Protein AF-A0A7S3N910-F1 (afdb_monomer)

Sequence (123 aa):
PDVPTFTPINTIIKIGLLFLIGFLPFYRVDYDTLQFPLLTDNYARDVKRYEGNNLHSALKLKFVKVFNMFAKFIFFHLKQRRIYVFMYSLNTKKDIDAAMDKGVDGVMTDSPEMLVGYVAKKQ

Foldseek 3Di:
DDDFFEDDPVNVVVLLVCVVVVNNLVDDDPGQEYEAEDPDPVVLVVLCVPVNDDPVSVVVSVSSVSCNVCLLVSVVSCVVVNRAYEYEPQADPVSVVSVVVSPHPYYYYPCVVRVVVSVVVVD

Solvent-accessible surface area (backbone atoms only — not comparable to full-atom values): 7117 Å² total; per-residue (Å²): 134,88,77,84,42,73,52,51,69,70,56,54,54,48,51,53,54,27,49,77,74,67,46,41,89,81,54,87,76,97,41,45,28,42,73,47,67,53,85,38,76,63,51,57,47,48,45,40,69,76,66,34,94,42,73,67,41,54,49,50,52,51,49,44,48,56,48,57,73,48,34,40,61,55,44,51,61,38,44,78,70,69,26,44,34,33,36,32,77,37,78,45,72,69,47,46,52,57,44,52,76,36,64,46,77,44,78,39,49,94,46,61,68,60,53,52,57,51,54,67,73,74,111

Structure (mmCIF, N/CA/C/O backbone):
data_AF-A0A7S3N910-F1
#
_entry.id   AF-A0A7S3N910-F1
#
loop_
_atom_site.group_PDB
_atom_site.id
_atom_site.type_symbol
_atom_site.label_atom_id
_atom_site.label_alt_id
_atom_site.label_comp_id
_atom_site.label_asym_id
_atom_site.label_entity_id
_atom_site.label_seq_id
_atom_site.pdbx_PDB_ins_code
_atom_site.Cartn_x
_atom_site.Cartn_y
_atom_site.Cartn_z
_atom_site.occupancy
_atom_site.B_iso_or_equiv
_atom_site.auth_seq_id
_atom_site.auth_comp_id
_atom_site.auth_asym_id
_atom_site.auth_atom_id
_atom_site.pdbx_PDB_model_num
ATOM 1 N N . PRO A 1 1 ? -4.578 -26.218 -6.378 1.00 52.00 1 PRO A N 1
ATOM 2 C CA . PRO A 1 1 ? -4.960 -24.826 -6.053 1.00 52.00 1 PRO A CA 1
ATOM 3 C C . PRO A 1 1 ? -3.718 -23.933 -6.067 1.00 52.00 1 PRO A C 1
ATOM 5 O O . PRO A 1 1 ? -2.815 -24.156 -5.266 1.00 52.00 1 PRO A O 1
ATOM 8 N N . ASP A 1 2 ? -3.657 -22.985 -7.002 1.00 81.62 2 ASP A N 1
ATOM 9 C CA . ASP A 1 2 ? -2.540 -22.042 -7.085 1.00 81.62 2 ASP A CA 1
ATOM 10 C C . ASP A 1 2 ? -2.660 -21.000 -5.967 1.00 81.62 2 ASP A C 1
ATOM 12 O O . ASP A 1 2 ? -3.712 -20.391 -5.767 1.00 81.62 2 ASP A O 1
ATOM 16 N N . VAL A 1 3 ? -1.593 -20.856 -5.182 1.00 86.38 3 VAL A N 1
ATOM 17 C CA . VAL A 1 3 ? -1.520 -19.892 -4.079 1.00 86.38 3 VAL A CA 1
ATOM 18 C C . VAL A 1 3 ? -1.277 -18.498 -4.671 1.00 86.38 3 VAL A C 1
ATOM 20 O O . VAL A 1 3 ? -0.355 -18.366 -5.478 1.00 86.38 3 VAL A O 1
ATOM 23 N N . PRO A 1 4 ? -2.040 -17.456 -4.274 1.00 88.38 4 PRO A N 1
ATOM 24 C CA . PRO A 1 4 ? -1.821 -16.099 -4.764 1.00 88.38 4 PRO A CA 1
ATOM 25 C C . PRO A 1 4 ? -0.389 -15.623 -4.525 1.00 88.38 4 PRO A C 1
ATOM 27 O O . PRO A 1 4 ? 0.174 -15.793 -3.440 1.00 88.38 4 PRO A O 1
ATOM 30 N N . THR A 1 5 ? 0.189 -14.984 -5.534 1.00 93.50 5 THR A N 1
ATOM 31 C CA . THR A 1 5 ? 1.548 -14.451 -5.476 1.00 93.50 5 THR A CA 1
ATOM 32 C C . THR A 1 5 ? 1.579 -13.043 -4.879 1.00 93.50 5 THR A C 1
ATOM 34 O O . THR A 1 5 ? 0.718 -12.193 -5.133 1.00 93.50 5 THR A O 1
ATOM 37 N N . PHE A 1 6 ? 2.603 -12.783 -4.064 1.00 93.69 6 PHE A N 1
ATOM 38 C CA . PHE A 1 6 ? 2.798 -11.505 -3.382 1.00 93.69 6 PHE A CA 1
ATOM 39 C C . PHE A 1 6 ? 3.839 -10.654 -4.099 1.00 93.69 6 PHE A C 1
ATOM 41 O O . PHE A 1 6 ? 4.935 -11.127 -4.403 1.00 93.69 6 PHE A O 1
ATOM 48 N N . THR A 1 7 ? 3.517 -9.379 -4.323 1.00 94.38 7 THR A N 1
ATOM 49 C CA . THR A 1 7 ? 4.451 -8.434 -4.942 1.00 94.38 7 THR A CA 1
ATOM 50 C C . THR A 1 7 ? 5.642 -8.169 -4.006 1.00 94.38 7 THR A C 1
ATOM 52 O O . THR A 1 7 ? 5.445 -7.642 -2.908 1.00 94.38 7 THR A O 1
ATOM 55 N N . PRO A 1 8 ? 6.887 -8.462 -4.420 1.00 94.62 8 PRO A N 1
ATOM 56 C CA . PRO A 1 8 ? 8.068 -8.183 -3.616 1.00 94.62 8 PRO A CA 1
ATOM 57 C C . PRO A 1 8 ? 8.383 -6.681 -3.586 1.00 94.62 8 PRO A C 1
ATOM 59 O O . PRO A 1 8 ? 8.012 -5.915 -4.479 1.00 94.62 8 PRO A O 1
ATOM 62 N N . ILE A 1 9 ? 9.117 -6.248 -2.558 1.00 91.00 9 ILE A N 1
ATOM 63 C CA . ILE A 1 9 ? 9.363 -4.822 -2.288 1.00 91.00 9 ILE A CA 1
ATOM 64 C C . ILE A 1 9 ? 10.073 -4.093 -3.439 1.00 91.00 9 ILE A C 1
ATOM 66 O O . ILE A 1 9 ? 9.757 -2.941 -3.732 1.00 91.00 9 ILE A O 1
ATOM 70 N N . ASN A 1 10 ? 10.987 -4.765 -4.141 1.00 93.81 10 ASN A N 1
ATOM 71 C CA . ASN A 1 10 ? 11.670 -4.218 -5.315 1.00 93.81 10 ASN A CA 1
ATOM 72 C C . ASN A 1 10 ? 10.680 -3.887 -6.445 1.00 93.81 10 ASN A C 1
ATOM 74 O O . ASN A 1 10 ? 10.786 -2.833 -7.074 1.00 93.81 10 ASN A O 1
ATOM 78 N N . THR A 1 11 ? 9.682 -4.745 -6.666 1.00 95.00 11 THR A N 1
ATOM 79 C CA . THR A 1 11 ? 8.618 -4.522 -7.649 1.00 95.00 11 THR A CA 1
ATOM 80 C C . THR A 1 11 ? 7.694 -3.389 -7.214 1.00 95.00 11 THR A C 1
ATOM 82 O O . THR A 1 11 ? 7.332 -2.569 -8.051 1.00 95.00 11 THR A O 1
ATOM 85 N N . ILE A 1 12 ? 7.375 -3.260 -5.922 1.00 95.00 12 ILE A N 1
ATOM 86 C CA . ILE A 1 12 ? 6.587 -2.128 -5.397 1.00 95.00 12 ILE A CA 1
ATOM 87 C C . ILE A 1 12 ? 7.306 -0.795 -5.648 1.00 95.00 12 ILE A C 1
ATOM 89 O O . ILE A 1 12 ? 6.69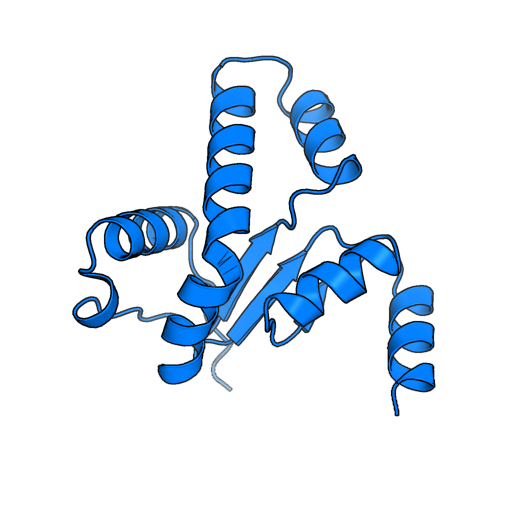7 0.158 -6.140 1.00 95.00 12 ILE A O 1
ATOM 93 N N . ILE A 1 13 ? 8.612 -0.729 -5.364 1.00 94.19 13 ILE A N 1
ATOM 94 C CA . ILE A 1 13 ? 9.435 0.457 -5.646 1.00 94.19 13 ILE A CA 1
ATOM 95 C C . ILE A 1 13 ? 9.414 0.765 -7.147 1.00 94.19 13 ILE A C 1
ATOM 97 O O . ILE A 1 13 ? 9.179 1.908 -7.541 1.00 94.19 13 ILE A O 1
ATOM 101 N N . LYS A 1 14 ? 9.590 -0.257 -7.991 1.00 95.44 14 LYS A N 1
ATOM 102 C CA . LYS A 1 14 ? 9.556 -0.117 -9.451 1.00 95.44 14 LYS A CA 1
ATOM 103 C C . LYS A 1 14 ? 8.197 0.374 -9.956 1.00 95.44 14 LYS A C 1
ATOM 105 O O . LYS A 1 14 ? 8.168 1.271 -10.789 1.00 95.44 14 LYS A O 1
ATOM 110 N N . ILE A 1 15 ? 7.089 -0.145 -9.426 1.00 95.81 15 ILE A N 1
ATOM 111 C CA . ILE A 1 15 ? 5.727 0.324 -9.730 1.00 95.81 15 ILE A CA 1
ATOM 112 C C . ILE A 1 15 ? 5.590 1.810 -9.394 1.00 95.81 15 ILE A C 1
ATOM 114 O O . ILE A 1 15 ? 5.100 2.574 -10.223 1.00 95.81 15 ILE A O 1
ATOM 118 N N . GLY A 1 16 ? 6.059 2.231 -8.215 1.00 94.69 16 GLY A N 1
ATOM 119 C CA . GLY A 1 16 ? 6.037 3.636 -7.807 1.00 94.69 16 GLY A CA 1
ATOM 120 C C . GLY A 1 16 ? 6.835 4.537 -8.754 1.00 94.69 16 GLY A C 1
ATOM 121 O O . GLY A 1 16 ? 6.329 5.566 -9.193 1.00 94.69 16 GLY A O 1
ATOM 122 N N . LEU A 1 17 ? 8.051 4.133 -9.132 1.00 95.38 17 LEU A N 1
ATOM 123 C CA . LEU A 1 17 ? 8.887 4.889 -10.072 1.00 95.38 17 LEU A CA 1
ATOM 124 C C . LEU A 1 17 ? 8.262 4.968 -11.469 1.00 95.38 17 LEU A C 1
ATOM 126 O O . LEU A 1 17 ? 8.176 6.052 -12.040 1.00 95.38 17 LEU A O 1
ATOM 130 N N . LEU A 1 18 ? 7.784 3.838 -11.996 1.00 96.12 18 LEU A N 1
ATOM 131 C CA . LEU A 1 18 ? 7.123 3.763 -13.299 1.00 96.12 18 LEU A CA 1
ATOM 132 C C . LEU A 1 18 ? 5.837 4.589 -13.339 1.00 96.12 18 LEU A C 1
ATOM 134 O O . LEU A 1 18 ? 5.512 5.152 -14.381 1.00 96.12 18 LEU A O 1
ATOM 138 N N . PHE A 1 19 ? 5.111 4.673 -12.222 1.00 95.19 19 PHE A N 1
ATOM 139 C CA . PHE A 1 19 ? 3.950 5.546 -12.103 1.00 95.19 19 PHE A CA 1
ATOM 140 C C . PHE A 1 19 ? 4.351 7.018 -12.228 1.00 95.19 19 PHE A C 1
ATOM 142 O O . PHE A 1 19 ? 3.755 7.739 -13.022 1.00 95.19 19 PHE A O 1
ATOM 149 N N . LEU A 1 20 ? 5.392 7.450 -11.507 1.00 93.50 20 LEU A N 1
ATOM 150 C CA . LEU A 1 20 ? 5.847 8.845 -11.518 1.00 93.50 20 LEU A CA 1
ATOM 151 C C . LEU A 1 20 ? 6.316 9.317 -12.901 1.00 93.50 20 LEU A C 1
ATOM 153 O O . LEU A 1 20 ? 6.092 10.471 -13.250 1.00 93.50 20 LEU A O 1
ATOM 157 N N . ILE A 1 21 ? 6.935 8.436 -13.692 1.00 95.19 21 ILE A N 1
ATOM 158 C CA . ILE A 1 21 ? 7.375 8.756 -15.062 1.00 95.19 21 ILE A CA 1
ATOM 159 C C . ILE A 1 21 ? 6.316 8.444 -16.136 1.00 95.19 21 ILE A C 1
ATOM 161 O O . ILE A 1 21 ? 6.586 8.608 -17.321 1.00 95.19 21 ILE A O 1
ATOM 165 N N . GLY A 1 22 ? 5.130 7.952 -15.755 1.00 94.62 22 GLY A N 1
ATOM 166 C CA . GLY A 1 22 ? 4.036 7.635 -16.682 1.00 94.62 22 GLY A CA 1
ATOM 167 C C . GLY A 1 22 ? 4.187 6.332 -17.483 1.00 94.62 22 GLY A C 1
ATOM 168 O O . GLY A 1 22 ? 3.374 6.062 -18.362 1.00 94.62 22 GLY A O 1
ATOM 169 N N . PHE A 1 23 ? 5.181 5.491 -17.180 1.00 96.25 23 PHE A N 1
ATOM 170 C CA . PHE A 1 23 ? 5.428 4.221 -17.881 1.00 96.25 23 PHE A CA 1
ATOM 171 C C . PHE A 1 23 ? 4.721 3.004 -17.274 1.00 96.25 23 PHE A C 1
ATOM 173 O O . PHE A 1 23 ? 4.744 1.925 -17.869 1.00 96.25 23 PHE A O 1
ATOM 180 N N . LEU A 1 24 ? 4.065 3.146 -16.116 1.00 94.38 24 LEU A N 1
ATOM 181 C CA . LEU A 1 24 ? 3.346 2.040 -15.476 1.00 94.38 24 LEU A CA 1
ATOM 182 C C . LEU A 1 24 ? 2.346 1.319 -16.409 1.00 94.38 24 LEU A C 1
ATOM 184 O O . LEU A 1 24 ? 2.230 0.103 -16.271 1.00 94.38 24 LEU A O 1
ATOM 188 N N . PRO A 1 25 ? 1.625 1.978 -17.344 1.00 91.62 25 PRO A N 1
ATOM 189 C CA . PRO A 1 25 ? 0.765 1.312 -18.331 1.00 91.62 25 PRO A CA 1
ATOM 190 C C . PRO A 1 25 ? 1.455 0.240 -19.182 1.00 91.62 25 PRO A C 1
ATOM 192 O O . PRO A 1 25 ? 0.822 -0.762 -19.498 1.00 91.62 25 PRO A O 1
ATOM 195 N N . PHE A 1 26 ? 2.736 0.424 -19.500 1.00 93.38 26 PHE A N 1
ATOM 196 C CA . PHE A 1 26 ? 3.500 -0.447 -20.400 1.00 93.38 26 PHE A CA 1
ATOM 197 C C . PHE A 1 26 ? 4.272 -1.548 -19.665 1.00 93.38 26 PHE A C 1
ATOM 199 O O . PHE A 1 26 ? 4.867 -2.420 -20.294 1.00 93.38 26 PHE A O 1
ATOM 206 N N . TYR A 1 27 ? 4.288 -1.512 -18.333 1.00 93.94 27 TYR A N 1
ATOM 207 C CA . TYR A 1 27 ? 4.993 -2.491 -17.521 1.00 93.94 27 TYR A CA 1
ATOM 208 C C . TYR A 1 27 ? 4.076 -3.644 -17.113 1.00 93.94 27 TYR A C 1
ATOM 210 O O . TYR A 1 27 ? 3.011 -3.426 -16.531 1.00 93.94 27 TYR A O 1
ATOM 218 N N . ARG A 1 28 ? 4.516 -4.879 -17.374 1.00 92.06 28 ARG A N 1
ATOM 219 C CA . ARG A 1 28 ? 3.812 -6.085 -16.930 1.00 92.06 28 ARG A CA 1
ATOM 220 C C . ARG A 1 28 ? 4.127 -6.357 -15.459 1.00 92.06 28 ARG A C 1
ATOM 222 O O . ARG A 1 28 ? 5.292 -6.433 -15.073 1.00 92.06 28 ARG A O 1
ATOM 229 N N . VAL A 1 29 ? 3.085 -6.468 -14.640 1.00 92.69 29 VAL A N 1
ATOM 230 C CA . VAL A 1 29 ? 3.189 -6.827 -13.222 1.00 92.69 29 VAL A CA 1
ATOM 231 C C . VAL A 1 29 ? 2.655 -8.246 -13.077 1.00 92.69 29 VAL A C 1
ATOM 233 O O . VAL A 1 29 ? 1.451 -8.457 -13.161 1.00 92.69 29 VAL A O 1
ATOM 236 N N . ASP A 1 30 ? 3.561 -9.201 -12.886 1.00 92.00 30 ASP A N 1
ATOM 237 C CA . ASP A 1 30 ? 3.262 -10.639 -12.844 1.00 92.00 30 ASP A CA 1
ATOM 238 C C . ASP A 1 30 ? 3.023 -11.123 -11.406 1.00 92.00 30 ASP A C 1
ATOM 240 O O . ASP A 1 30 ? 3.664 -12.062 -10.942 1.00 92.00 30 ASP A O 1
ATOM 244 N N . TYR A 1 31 ? 2.155 -10.419 -10.676 1.00 94.81 31 TYR A N 1
ATOM 245 C CA . TYR A 1 31 ? 1.800 -10.738 -9.292 1.00 94.81 31 TYR A CA 1
ATOM 246 C C . TYR A 1 31 ? 0.309 -10.526 -9.060 1.00 94.81 31 TYR A C 1
ATOM 248 O O . TYR A 1 31 ? -0.262 -9.559 -9.563 1.00 94.81 31 TYR A O 1
ATOM 256 N N . ASP A 1 32 ? -0.299 -11.380 -8.243 1.00 94.88 32 ASP A N 1
ATOM 257 C CA . ASP A 1 32 ? -1.746 -11.352 -7.997 1.00 94.88 32 ASP A CA 1
ATOM 258 C C . ASP A 1 32 ? -2.144 -10.300 -6.961 1.00 94.88 32 ASP A C 1
ATOM 260 O O . ASP A 1 32 ? -3.262 -9.782 -6.975 1.00 94.88 32 ASP A O 1
ATOM 264 N N . THR A 1 33 ? -1.233 -9.983 -6.036 1.00 96.00 33 THR A N 1
ATOM 265 C CA . THR A 1 33 ? -1.525 -9.101 -4.904 1.00 96.00 33 THR A CA 1
ATOM 266 C C . THR A 1 33 ? -0.409 -8.098 -4.633 1.00 96.00 33 THR A C 1
ATOM 268 O O . THR A 1 33 ? 0.781 -8.420 -4.707 1.00 96.00 33 THR A O 1
ATOM 271 N N . LEU A 1 34 ? -0.781 -6.876 -4.254 1.00 96.25 34 LEU A N 1
ATOM 272 C CA . LEU A 1 34 ? 0.123 -5.858 -3.729 1.00 96.25 34 LEU A CA 1
ATOM 273 C C . LEU A 1 34 ? -0.255 -5.533 -2.286 1.00 96.25 34 LEU A C 1
ATOM 275 O O . LEU A 1 34 ? -1.390 -5.158 -2.003 1.00 96.25 34 LEU A O 1
ATOM 279 N N . GLN A 1 35 ? 0.722 -5.631 -1.386 1.00 95.12 35 GLN A N 1
ATOM 280 C CA . GLN A 1 35 ? 0.572 -5.246 0.014 1.00 95.12 35 GLN A CA 1
ATOM 281 C C . GLN A 1 35 ? 1.397 -3.994 0.303 1.00 95.12 35 GLN A C 1
ATOM 283 O O . GLN A 1 35 ? 2.571 -3.930 -0.064 1.00 95.12 35 GLN A O 1
ATOM 288 N N . PHE A 1 36 ? 0.809 -2.995 0.963 1.00 94.94 36 PHE A N 1
ATOM 289 C CA . PHE A 1 36 ? 1.522 -1.758 1.293 1.00 94.94 36 PHE A CA 1
ATOM 290 C C . PHE A 1 36 ? 1.081 -1.161 2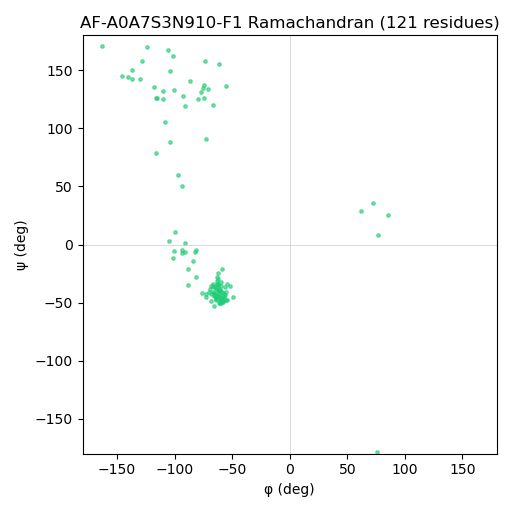.639 1.00 94.94 36 PHE A C 1
ATOM 292 O O . PHE A 1 36 ? -0.097 -1.242 2.974 1.00 94.94 36 PHE A O 1
ATOM 299 N N . PRO A 1 37 ? 1.970 -0.536 3.431 1.00 94.00 37 PRO A N 1
ATOM 300 C CA . PRO A 1 37 ? 1.558 0.079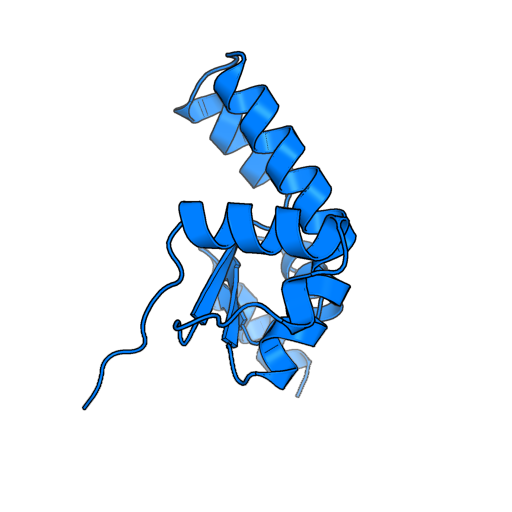 4.687 1.00 94.00 37 PRO A CA 1
ATOM 301 C C . PRO A 1 37 ? 0.807 1.387 4.435 1.00 94.00 37 PRO A C 1
ATOM 303 O O . PRO A 1 37 ? 1.259 2.237 3.653 1.00 94.00 37 PRO A O 1
ATOM 306 N N . LEU A 1 38 ? -0.284 1.606 5.171 1.00 93.88 38 LEU A N 1
ATOM 307 C CA . LEU A 1 38 ? -0.817 2.956 5.334 1.00 93.88 38 LEU A CA 1
ATOM 308 C C . LEU A 1 38 ? 0.143 3.746 6.233 1.00 93.88 38 LEU A C 1
ATOM 310 O O . LEU A 1 38 ? 0.573 3.261 7.280 1.00 93.88 38 LEU A O 1
ATOM 314 N N . LEU A 1 39 ? 0.477 4.979 5.845 1.00 92.19 39 LEU A N 1
ATOM 315 C CA . LEU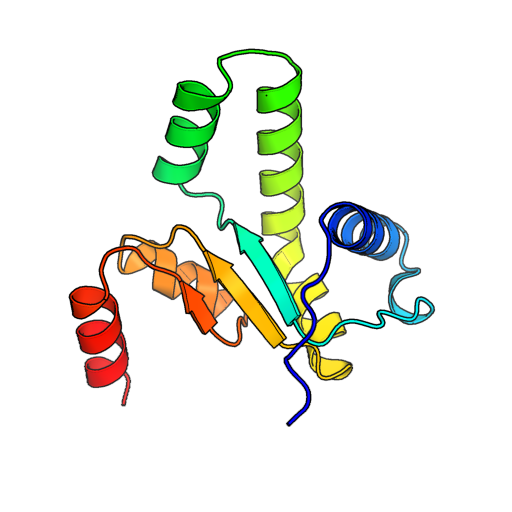 A 1 39 ? 1.266 5.854 6.711 1.00 92.19 39 LEU A CA 1
ATOM 316 C C . LEU A 1 39 ? 0.404 6.357 7.878 1.00 92.19 39 LEU A C 1
ATOM 318 O O . LEU A 1 39 ? -0.232 7.404 7.775 1.00 92.19 39 LEU A O 1
ATOM 322 N N . THR A 1 40 ? 0.409 5.614 8.979 1.00 90.00 40 THR A N 1
ATOM 323 C CA . THR A 1 40 ? -0.205 6.008 10.252 1.00 90.00 40 THR A CA 1
ATOM 324 C C . THR A 1 40 ? 0.858 6.510 11.231 1.00 90.00 40 THR A C 1
ATOM 326 O O . THR A 1 40 ? 2.050 6.218 11.086 1.00 90.00 40 THR A O 1
ATOM 329 N N . ASP A 1 41 ? 0.438 7.237 12.269 1.00 87.00 41 ASP A N 1
ATOM 330 C CA . ASP A 1 41 ? 1.342 7.649 13.354 1.00 87.00 41 ASP A CA 1
ATOM 331 C C . ASP A 1 41 ? 1.911 6.438 14.108 1.00 87.00 41 ASP A C 1
ATOM 333 O O . ASP A 1 41 ? 3.030 6.486 14.619 1.00 87.00 41 ASP A O 1
ATOM 337 N N . ASN A 1 42 ? 1.158 5.335 14.162 1.00 87.75 42 ASN A N 1
ATOM 338 C CA . ASN A 1 42 ? 1.613 4.065 14.729 1.00 87.75 42 ASN A CA 1
ATOM 339 C C . ASN A 1 42 ? 2.740 3.483 13.874 1.00 87.75 42 ASN A C 1
ATOM 341 O O . ASN A 1 42 ? 3.843 3.300 14.378 1.00 87.75 42 ASN A O 1
ATOM 345 N N . TYR A 1 43 ? 2.513 3.344 12.564 1.00 90.44 43 TYR A N 1
ATOM 346 C CA . TYR A 1 43 ? 3.519 2.833 11.635 1.00 90.44 43 TYR A CA 1
ATOM 347 C C . TYR A 1 43 ? 4.807 3.672 11.660 1.00 90.44 43 TYR A C 1
ATOM 349 O O . TYR A 1 43 ? 5.914 3.137 11.711 1.00 90.44 43 TYR A O 1
ATOM 357 N N . ALA A 1 44 ? 4.683 5.004 11.672 1.00 91.19 44 ALA A N 1
ATOM 358 C CA . ALA A 1 44 ? 5.841 5.892 11.728 1.00 91.19 44 A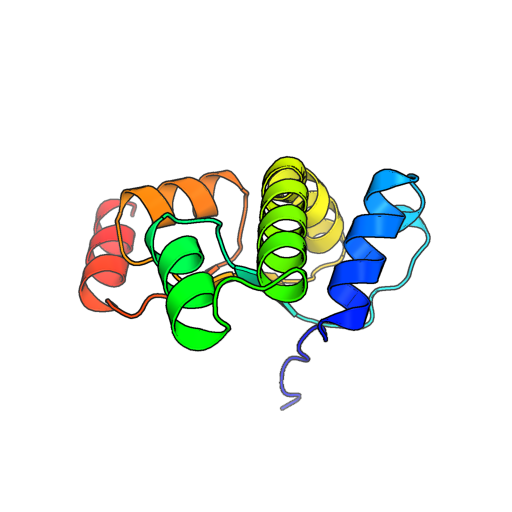LA A CA 1
ATOM 359 C C . ALA A 1 44 ? 6.640 5.753 13.035 1.00 91.19 44 ALA A C 1
ATOM 361 O O . ALA A 1 44 ? 7.873 5.823 13.015 1.00 91.19 44 ALA A O 1
ATOM 362 N N . ARG A 1 45 ? 5.951 5.555 14.166 1.00 90.06 45 ARG A N 1
ATOM 363 C CA . ARG A 1 45 ? 6.587 5.286 15.461 1.00 90.06 45 ARG A CA 1
ATOM 364 C C . ARG A 1 45 ? 7.257 3.919 15.483 1.00 90.06 45 ARG A C 1
ATOM 366 O O . ARG A 1 45 ? 8.393 3.838 15.941 1.00 90.06 45 ARG A O 1
ATOM 373 N N . ASP A 1 46 ? 6.612 2.891 14.946 1.00 90.25 46 ASP A N 1
ATOM 374 C CA . ASP A 1 46 ? 7.146 1.529 14.918 1.00 90.25 46 ASP A CA 1
ATOM 375 C C . ASP A 1 46 ? 8.419 1.447 14.078 1.00 90.25 46 ASP A C 1
ATOM 377 O O . ASP A 1 46 ? 9.427 0.922 14.545 1.00 90.25 46 ASP A O 1
ATOM 381 N N . VAL A 1 47 ? 8.441 2.070 12.896 1.00 91.00 47 VAL A N 1
ATOM 382 C CA . VAL A 1 47 ? 9.658 2.149 12.071 1.00 91.00 47 VAL A CA 1
ATOM 383 C C . VAL A 1 47 ? 10.806 2.803 12.8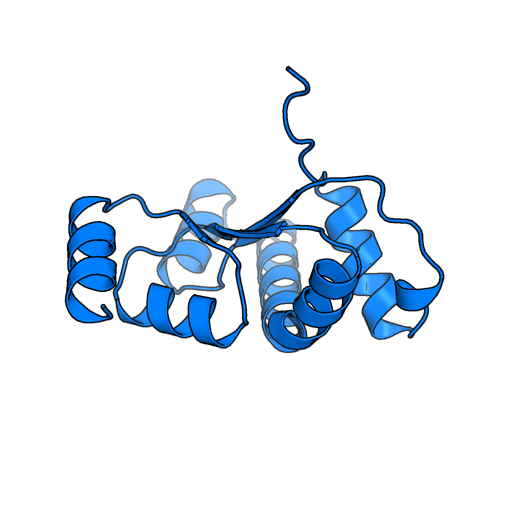44 1.00 91.00 47 VAL A C 1
ATOM 385 O O . VAL A 1 47 ? 11.910 2.269 12.867 1.00 91.00 47 VAL A O 1
ATOM 388 N N . LYS A 1 48 ? 10.564 3.924 13.535 1.00 91.38 48 LYS A N 1
ATOM 389 C CA . LYS A 1 48 ? 11.606 4.583 14.344 1.00 91.38 48 LYS A CA 1
ATOM 390 C C . LYS A 1 48 ? 12.041 3.749 15.550 1.00 91.38 48 LYS A C 1
ATOM 392 O O . LYS A 1 48 ? 13.204 3.818 15.938 1.00 91.38 48 LYS A O 1
ATOM 397 N N . ARG A 1 49 ? 11.121 2.994 16.153 1.00 91.38 49 ARG A N 1
ATOM 398 C CA . ARG A 1 49 ? 11.383 2.163 17.333 1.00 91.38 49 ARG A CA 1
ATOM 399 C C . ARG A 1 49 ? 12.205 0.924 16.989 1.00 91.38 49 ARG A C 1
ATOM 401 O O . ARG A 1 49 ? 13.143 0.621 17.716 1.00 91.38 49 ARG A O 1
ATOM 408 N N . TYR A 1 50 ? 11.855 0.225 15.912 1.00 90.44 50 TYR A N 1
ATOM 409 C CA . TYR A 1 50 ? 12.492 -1.039 15.531 1.00 90.44 50 TYR A CA 1
ATOM 410 C C . TYR A 1 50 ? 13.725 -0.851 14.640 1.00 90.44 50 TYR A C 1
ATOM 412 O O . TYR A 1 50 ? 14.682 -1.605 14.771 1.00 90.44 50 TYR A O 1
ATOM 420 N N . GLU A 1 51 ? 13.737 0.154 13.758 1.00 89.38 51 GLU A N 1
ATOM 421 C CA . GLU A 1 51 ? 14.862 0.402 12.836 1.00 89.38 51 GLU A CA 1
ATOM 422 C C . GLU A 1 51 ? 15.796 1.528 13.310 1.00 89.38 51 GLU A C 1
ATOM 424 O O . GLU A 1 51 ? 16.833 1.785 12.694 1.00 89.38 51 GLU A O 1
ATOM 429 N N . GLY A 1 52 ? 15.437 2.215 14.397 1.00 89.94 52 GLY A N 1
ATOM 430 C CA . GLY A 1 52 ? 16.169 3.364 14.918 1.00 89.94 52 GLY A CA 1
ATOM 431 C C . GLY A 1 52 ? 15.951 4.648 14.111 1.00 89.94 52 GLY A C 1
ATOM 432 O O . GLY A 1 52 ? 15.207 4.705 13.126 1.00 89.94 52 GLY A O 1
ATOM 433 N N . ASN A 1 53 ? 16.622 5.721 14.532 1.00 88.94 53 ASN A N 1
ATOM 434 C CA . ASN A 1 53 ? 16.535 7.040 13.900 1.00 88.94 53 ASN A CA 1
ATOM 435 C C . ASN A 1 53 ? 17.697 7.278 12.922 1.00 88.94 53 ASN A C 1
ATOM 437 O O . ASN A 1 53 ? 18.492 8.200 13.091 1.00 88.94 53 ASN A O 1
ATOM 441 N N . ASN A 1 54 ? 17.800 6.416 11.912 1.00 92.81 54 ASN A N 1
ATOM 442 C CA . ASN A 1 54 ? 18.885 6.429 10.935 1.00 92.81 54 ASN A CA 1
ATOM 443 C C . ASN A 1 54 ? 18.404 6.986 9.585 1.00 92.81 54 ASN A C 1
ATOM 445 O O . ASN A 1 54 ? 17.205 7.082 9.314 1.00 92.81 54 ASN A O 1
ATOM 449 N N . LEU A 1 55 ? 19.339 7.298 8.681 1.00 92.25 55 LEU A N 1
ATOM 450 C CA . LEU A 1 55 ? 19.000 7.777 7.333 1.00 92.25 55 LEU A CA 1
ATOM 451 C C . LEU A 1 55 ? 18.094 6.787 6.578 1.00 92.25 55 LEU A C 1
ATOM 453 O O . LEU A 1 55 ? 17.174 7.202 5.877 1.00 92.25 55 LEU A O 1
ATOM 457 N N . HIS A 1 56 ? 18.313 5.483 6.764 1.00 90.62 56 HIS A N 1
ATOM 458 C CA . HIS A 1 56 ? 17.507 4.433 6.143 1.00 90.62 56 HIS A CA 1
ATOM 459 C C . HIS A 1 56 ? 16.027 4.503 6.551 1.00 90.62 56 HIS A C 1
ATOM 461 O O . HIS A 1 56 ? 15.153 4.518 5.684 1.00 90.62 56 HIS A O 1
ATOM 467 N N . SER A 1 57 ? 15.730 4.616 7.851 1.00 92.69 57 SER A N 1
ATOM 468 C CA . SER A 1 57 ? 14.349 4.690 8.339 1.00 92.69 57 SER A CA 1
ATOM 469 C C . SER A 1 57 ? 13.674 6.001 7.921 1.00 92.69 57 SER A C 1
ATOM 471 O O . SER A 1 57 ? 12.507 6.000 7.525 1.00 92.69 57 SER A O 1
ATOM 473 N N . ALA A 1 58 ? 14.420 7.110 7.882 1.00 93.19 58 ALA A N 1
ATOM 474 C CA . ALA A 1 58 ? 13.931 8.378 7.339 1.00 93.19 58 ALA A CA 1
ATOM 475 C C . ALA A 1 58 ? 13.570 8.276 5.843 1.00 93.19 58 ALA A C 1
ATOM 477 O O . ALA A 1 58 ? 12.501 8.739 5.430 1.00 93.19 58 ALA A O 1
ATOM 478 N N . LEU A 1 59 ? 14.421 7.638 5.032 1.00 93.75 59 LEU A N 1
ATOM 479 C CA . LEU A 1 59 ? 14.158 7.396 3.610 1.00 93.75 59 LEU A CA 1
ATOM 480 C C . LEU A 1 59 ? 12.962 6.462 3.406 1.00 93.75 59 LEU A C 1
ATOM 482 O O . LEU A 1 59 ? 12.103 6.760 2.576 1.00 93.75 59 LEU A O 1
ATOM 486 N N . LYS A 1 60 ? 12.853 5.391 4.200 1.00 92.88 60 LYS A N 1
ATOM 487 C CA . LYS A 1 60 ? 11.709 4.471 4.184 1.00 92.88 60 LYS A CA 1
ATOM 488 C C . LYS A 1 60 ? 10.402 5.205 4.474 1.00 92.88 60 LYS A C 1
ATOM 490 O O . LYS A 1 60 ? 9.452 5.085 3.703 1.00 92.88 60 LYS A O 1
ATOM 495 N N . LEU A 1 61 ? 10.353 6.020 5.529 1.00 94.81 61 LEU A N 1
ATOM 496 C CA . LEU A 1 61 ? 9.167 6.815 5.862 1.00 94.81 61 LEU A CA 1
ATOM 497 C C . LEU A 1 61 ? 8.825 7.827 4.767 1.00 94.81 61 LEU A C 1
ATOM 499 O O . LEU A 1 61 ? 7.652 7.993 4.430 1.00 94.81 61 LEU A O 1
ATOM 503 N N . LYS A 1 62 ? 9.832 8.473 4.170 1.00 94.56 62 LYS A N 1
ATOM 504 C CA . LYS A 1 62 ? 9.626 9.398 3.051 1.00 94.56 62 LYS A CA 1
ATOM 505 C C . LYS A 1 62 ? 9.066 8.678 1.823 1.00 94.56 62 LYS A C 1
ATOM 507 O O . LYS A 1 62 ? 8.116 9.176 1.224 1.00 94.56 62 LYS A O 1
ATOM 512 N N . PHE A 1 63 ? 9.596 7.505 1.483 1.00 93.75 63 PHE A N 1
ATOM 513 C CA . PHE A 1 63 ? 9.085 6.676 0.392 1.00 93.75 63 PHE A CA 1
ATOM 514 C C . PHE A 1 63 ? 7.634 6.257 0.644 1.00 93.75 63 PHE A C 1
ATOM 516 O O . PHE A 1 63 ? 6.776 6.499 -0.201 1.00 93.75 63 PHE A O 1
ATOM 523 N N . VAL A 1 64 ? 7.334 5.719 1.831 1.00 94.75 64 VAL A N 1
ATOM 524 C CA . VAL A 1 64 ? 5.971 5.323 2.215 1.00 94.75 64 VAL A CA 1
ATOM 525 C C . VAL A 1 64 ? 5.018 6.515 2.150 1.00 94.75 64 VAL A C 1
ATOM 527 O O . VAL A 1 64 ? 3.910 6.367 1.641 1.00 94.75 64 VAL A O 1
ATOM 530 N N . LYS A 1 65 ? 5.446 7.705 2.591 1.00 95.12 65 LYS A N 1
ATOM 531 C CA . LYS A 1 65 ? 4.659 8.944 2.501 1.00 95.12 65 LYS A CA 1
ATOM 532 C C . LYS A 1 65 ? 4.331 9.325 1.061 1.00 95.12 65 LYS A C 1
ATOM 534 O O . LYS A 1 65 ? 3.171 9.595 0.757 1.00 95.12 65 LYS A O 1
ATOM 539 N N . VAL A 1 66 ? 5.335 9.348 0.185 1.00 94.25 66 VAL A N 1
ATOM 540 C CA . VAL A 1 66 ? 5.154 9.692 -1.234 1.00 94.25 66 VAL A CA 1
ATOM 541 C C . VAL A 1 66 ? 4.260 8.663 -1.918 1.00 94.25 66 VAL A C 1
ATOM 543 O O . VAL A 1 66 ? 3.295 9.036 -2.577 1.00 94.25 66 VAL A O 1
ATOM 546 N N . PHE A 1 67 ? 4.505 7.371 -1.701 1.00 94.69 67 PHE A N 1
ATOM 547 C CA . PHE A 1 67 ? 3.670 6.316 -2.267 1.00 94.69 67 PHE A CA 1
ATOM 548 C C . PHE A 1 67 ? 2.218 6.430 -1.779 1.00 94.69 67 PHE A C 1
ATOM 550 O O . PHE A 1 67 ? 1.298 6.388 -2.589 1.00 94.69 67 PHE A O 1
ATOM 557 N N . ASN A 1 68 ? 1.993 6.678 -0.482 1.00 95.56 68 ASN A N 1
ATOM 558 C CA . ASN A 1 68 ? 0.655 6.876 0.088 1.00 95.56 68 ASN A CA 1
ATOM 559 C C . ASN A 1 68 ? -0.108 8.059 -0.529 1.00 95.56 68 ASN A C 1
ATOM 561 O O . ASN A 1 68 ? -1.337 8.003 -0.626 1.00 95.56 68 ASN A O 1
ATOM 565 N N . MET A 1 69 ? 0.593 9.115 -0.951 1.00 95.19 69 MET A N 1
ATOM 566 C CA . MET A 1 69 ? -0.002 10.273 -1.627 1.00 95.19 69 MET A CA 1
ATOM 567 C C . MET A 1 69 ? -0.583 9.892 -2.995 1.00 95.19 69 MET A C 1
ATOM 569 O O . MET A 1 69 ? -1.696 10.293 -3.323 1.00 95.19 69 MET A O 1
ATOM 573 N N . PHE A 1 70 ? 0.132 9.058 -3.753 1.00 95.44 70 PHE A N 1
ATOM 574 C CA . PHE A 1 70 ? -0.279 8.609 -5.088 1.00 95.44 70 PHE A CA 1
ATOM 575 C C . PHE A 1 70 ? -1.048 7.285 -5.095 1.00 95.44 70 PHE A C 1
ATOM 577 O O . PHE A 1 70 ? -1.552 6.868 -6.137 1.00 95.44 70 PHE A O 1
ATOM 584 N N . ALA A 1 71 ? -1.172 6.642 -3.934 1.00 95.38 71 ALA A N 1
ATOM 585 C CA . ALA A 1 71 ? -1.696 5.294 -3.770 1.00 95.38 71 ALA A CA 1
ATOM 586 C C . ALA A 1 71 ? -3.026 5.070 -4.498 1.00 95.38 71 ALA A C 1
ATOM 588 O O . ALA A 1 71 ? -3.152 4.104 -5.234 1.00 95.38 71 ALA A O 1
ATOM 589 N N . LYS A 1 72 ? -3.978 6.006 -4.392 1.00 96.31 72 LYS A N 1
ATOM 590 C CA . LYS A 1 72 ? -5.285 5.902 -5.061 1.00 96.31 72 LYS A CA 1
ATOM 591 C C . LYS A 1 72 ? -5.168 5.717 -6.581 1.00 96.31 72 LYS A C 1
ATOM 593 O O . LYS A 1 72 ? -5.857 4.881 -7.156 1.00 96.31 72 LYS A O 1
ATOM 598 N N . PHE A 1 73 ? -4.280 6.469 -7.229 1.00 95.81 73 PHE A N 1
ATOM 599 C CA . PHE A 1 73 ? -4.064 6.384 -8.676 1.00 95.81 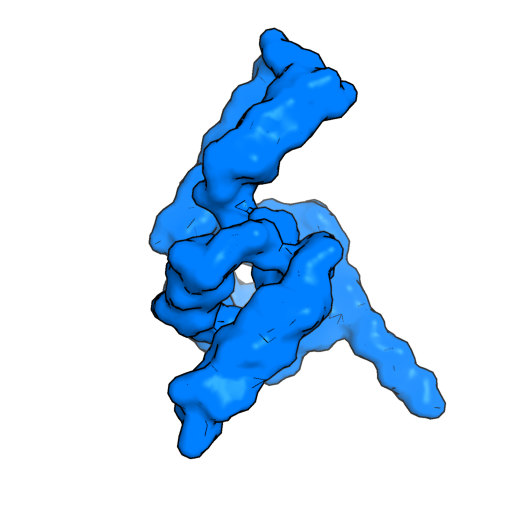73 PHE A CA 1
ATOM 600 C C . PHE A 1 73 ? -3.262 5.141 -9.057 1.00 95.81 73 PHE A C 1
ATOM 602 O O . PHE A 1 73 ? -3.608 4.451 -10.013 1.00 95.81 73 PHE A O 1
ATOM 609 N N . ILE A 1 74 ? -2.228 4.811 -8.277 1.00 95.88 74 ILE A N 1
ATOM 610 C CA . ILE A 1 74 ? -1.450 3.583 -8.474 1.00 95.88 74 ILE A CA 1
ATOM 611 C C . ILE A 1 74 ? -2.376 2.362 -8.389 1.00 95.88 74 ILE A C 1
ATOM 613 O O . ILE A 1 74 ? -2.373 1.518 -9.282 1.00 95.88 74 ILE A O 1
ATOM 617 N N . PHE A 1 75 ? -3.214 2.290 -7.355 1.00 96.12 75 PHE A N 1
ATOM 618 C CA . PHE A 1 75 ? -4.135 1.178 -7.135 1.00 96.12 75 PHE A CA 1
ATOM 619 C C . PHE A 1 75 ? -5.206 1.093 -8.208 1.00 96.12 75 PHE A C 1
ATOM 621 O O . PHE A 1 75 ? -5.518 -0.008 -8.645 1.00 96.12 75 PHE A O 1
ATOM 628 N N . PHE A 1 76 ? -5.704 2.224 -8.710 1.00 95.19 76 PHE A N 1
ATOM 629 C CA . PHE A 1 76 ? -6.598 2.227 -9.864 1.00 95.19 76 PHE A CA 1
ATOM 630 C C . PHE A 1 76 ? -5.975 1.501 -11.071 1.00 95.19 76 PHE A C 1
ATOM 632 O O . PHE A 1 76 ? -6.601 0.604 -11.636 1.00 95.19 76 PHE A O 1
ATOM 639 N N . HIS A 1 77 ? -4.714 1.797 -11.409 1.00 94.44 77 HIS A N 1
ATOM 640 C CA . HIS A 1 77 ? -4.008 1.102 -12.493 1.00 94.44 77 HIS A CA 1
ATOM 641 C C . HIS A 1 77 ? -3.786 -0.390 -12.219 1.00 94.44 77 HIS A C 1
ATOM 643 O O . HIS A 1 77 ? -3.848 -1.199 -13.142 1.00 94.44 77 HIS A O 1
ATOM 649 N N . LEU A 1 78 ? -3.491 -0.768 -10.974 1.00 95.44 78 LEU A N 1
ATOM 650 C CA . LEU A 1 78 ? -3.269 -2.169 -10.602 1.00 95.44 78 LEU A CA 1
ATOM 651 C C . LEU A 1 78 ? -4.570 -2.980 -10.642 1.00 95.44 78 LEU A C 1
ATOM 653 O O . LEU A 1 78 ? -4.594 -4.080 -11.191 1.00 95.44 78 LEU A O 1
ATOM 657 N N . LYS A 1 79 ? -5.678 -2.404 -10.174 1.00 94.31 79 LYS A N 1
ATOM 658 C CA . LYS A 1 79 ? -6.994 -3.055 -10.173 1.00 94.31 79 LYS A CA 1
ATOM 659 C C . LYS A 1 79 ? -7.540 -3.289 -11.576 1.00 94.31 79 LYS A C 1
ATOM 661 O O . LYS A 1 79 ? -8.109 -4.345 -11.834 1.00 94.31 79 LYS A O 1
ATOM 666 N N . GLN A 1 80 ? -7.295 -2.375 -12.518 1.00 93.75 80 GLN A N 1
ATOM 667 C CA . GLN A 1 80 ? -7.613 -2.604 -13.937 1.00 93.75 80 GLN A CA 1
ATOM 668 C C . GLN A 1 80 ? -6.893 -3.831 -14.525 1.00 93.75 80 GLN A C 1
ATOM 670 O O . GLN A 1 80 ? -7.348 -4.396 -15.516 1.00 93.75 80 GLN A O 1
ATOM 675 N N . ARG A 1 81 ? -5.799 -4.272 -13.894 1.00 93.88 81 ARG A N 1
ATOM 676 C CA . ARG A 1 81 ? -5.024 -5.464 -14.260 1.00 93.88 81 ARG A CA 1
ATOM 677 C C . ARG A 1 81 ? -5.344 -6.680 -13.390 1.00 93.88 81 ARG A C 1
ATOM 679 O O . ARG A 1 81 ? -4.633 -7.671 -13.477 1.00 93.88 81 ARG A O 1
ATOM 686 N N . ARG A 1 82 ? -6.411 -6.612 -12.581 1.00 94.19 82 ARG A N 1
ATOM 687 C CA . ARG A 1 82 ? -6.849 -7.659 -11.638 1.00 94.19 82 ARG A CA 1
ATOM 688 C C . ARG A 1 82 ? -5.834 -7.982 -10.537 1.00 94.19 82 ARG A C 1
ATOM 690 O O . ARG A 1 82 ? -5.817 -9.093 -10.027 1.00 94.19 82 ARG A O 1
ATOM 697 N N . ILE A 1 83 ? -5.019 -7.002 -10.159 1.00 95.94 83 ILE A N 1
ATOM 698 C CA . ILE A 1 83 ? -4.099 -7.120 -9.026 1.00 95.94 83 ILE A CA 1
ATOM 699 C C . ILE A 1 83 ? -4.828 -6.611 -7.786 1.00 95.94 83 ILE A C 1
ATOM 701 O O . ILE A 1 83 ? -5.216 -5.439 -7.741 1.00 95.94 83 ILE A O 1
ATOM 705 N N . TYR A 1 84 ? -5.006 -7.477 -6.791 1.00 96.25 84 TYR A N 1
ATOM 706 C CA . TYR A 1 84 ? -5.668 -7.122 -5.538 1.00 96.25 84 TYR A CA 1
ATOM 707 C C . TYR A 1 84 ? -4.744 -6.294 -4.651 1.00 96.25 84 TYR A C 1
ATOM 709 O O . TYR A 1 84 ? -3.575 -6.630 -4.457 1.00 96.25 84 TYR A O 1
ATOM 717 N N . VAL A 1 85 ? -5.264 -5.216 -4.079 1.00 96.94 85 VAL A N 1
ATOM 718 C CA . VAL A 1 85 ? -4.495 -4.316 -3.222 1.00 96.94 85 VAL A CA 1
ATOM 719 C C . VAL A 1 85 ? -4.949 -4.448 -1.777 1.00 96.94 85 VAL A C 1
ATOM 721 O O . VAL A 1 85 ? -6.111 -4.205 -1.455 1.00 96.94 85 VAL A O 1
ATOM 724 N N . PHE A 1 86 ? -4.000 -4.734 -0.892 1.00 96.38 86 PHE A N 1
ATOM 725 C CA . PHE A 1 86 ? -4.210 -4.774 0.549 1.00 96.38 86 PHE A CA 1
ATOM 726 C C . PHE A 1 86 ? -3.349 -3.719 1.235 1.00 96.38 86 PHE A C 1
ATOM 728 O O . PHE A 1 86 ? -2.161 -3.581 0.934 1.00 96.38 86 PHE A O 1
ATOM 735 N N . MET A 1 87 ? -3.930 -2.989 2.187 1.00 95.81 87 MET A N 1
ATOM 736 C CA . MET A 1 87 ? -3.135 -2.192 3.120 1.00 95.81 87 MET A CA 1
ATOM 737 C C . MET A 1 87 ? -3.050 -2.852 4.486 1.00 95.81 87 MET A C 1
ATOM 739 O O . MET A 1 87 ? -3.983 -3.529 4.906 1.00 95.81 87 MET A O 1
ATOM 743 N N . TYR A 1 88 ? -1.938 -2.633 5.181 1.00 93.81 88 TYR A N 1
ATOM 744 C CA . TYR A 1 88 ? -1.708 -3.158 6.526 1.00 93.81 88 TYR A CA 1
ATOM 745 C C . TYR A 1 88 ? -1.372 -2.054 7.535 1.00 93.81 88 TYR A C 1
ATOM 747 O O . TYR A 1 88 ? -1.122 -0.905 7.156 1.00 93.81 88 TYR A O 1
ATOM 755 N N . SER A 1 89 ? -1.348 -2.430 8.820 1.00 88.00 89 SER A N 1
ATOM 756 C CA . SER A 1 89 ? -1.101 -1.553 9.978 1.00 88.00 89 SER A CA 1
ATOM 757 C C . SER A 1 89 ? -2.265 -0.603 10.312 1.00 88.00 89 SER A C 1
ATOM 759 O O . SER A 1 89 ? -2.047 0.541 10.726 1.00 88.00 89 SER A O 1
ATOM 761 N N . LEU A 1 90 ? -3.505 -1.070 10.125 1.00 91.69 90 LEU A N 1
ATOM 762 C CA . LEU A 1 90 ? -4.730 -0.270 10.254 1.00 91.69 90 LEU A CA 1
ATOM 763 C C . LEU A 1 90 ? -5.448 -0.592 11.566 1.00 91.69 90 LEU A C 1
ATOM 765 O O . LEU A 1 90 ? -6.307 -1.466 11.609 1.00 91.69 90 LEU A O 1
ATOM 769 N N . ASN A 1 91 ? -5.098 0.102 12.645 1.00 90.00 91 ASN A N 1
ATOM 770 C CA . ASN A 1 91 ? -5.554 -0.261 13.996 1.00 90.00 91 ASN A CA 1
ATOM 771 C C . ASN A 1 91 ? -6.648 0.666 14.547 1.00 90.00 91 ASN A C 1
ATOM 773 O O . ASN A 1 91 ? -7.108 0.486 15.671 1.00 90.00 91 ASN A O 1
ATOM 777 N N . THR A 1 92 ? -7.107 1.638 13.758 1.00 91.12 92 THR A N 1
ATOM 778 C CA . THR A 1 92 ? -8.242 2.498 14.108 1.00 91.12 92 THR A CA 1
ATOM 779 C C . THR A 1 92 ? -9.276 2.533 12.988 1.00 91.12 92 THR A C 1
ATOM 781 O O . THR A 1 92 ? -8.957 2.325 11.817 1.00 91.12 92 THR A O 1
ATOM 784 N N . LYS A 1 93 ? -10.524 2.874 13.330 1.00 91.50 93 LYS A N 1
ATOM 785 C CA . LYS A 1 93 ? -11.588 3.082 12.336 1.00 91.50 93 LYS A CA 1
ATOM 786 C C . LYS A 1 93 ? -11.190 4.122 11.279 1.00 91.50 93 LYS A C 1
ATOM 788 O O . LYS A 1 93 ? -11.426 3.909 10.097 1.00 91.50 93 LYS A O 1
ATOM 793 N N . LYS A 1 94 ? -10.538 5.209 11.706 1.00 92.38 94 LYS A N 1
ATOM 794 C CA . LYS A 1 94 ? -10.049 6.274 10.819 1.00 92.38 94 LYS A CA 1
ATOM 795 C C . LYS A 1 94 ? -9.032 5.747 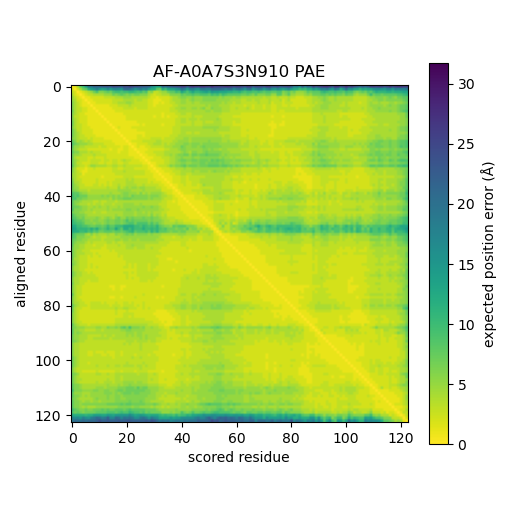9.804 1.00 92.38 94 LYS A C 1
ATOM 797 O O . LYS A 1 94 ? -9.065 6.159 8.649 1.00 92.38 94 LYS A O 1
ATOM 802 N N . ASP A 1 95 ? -8.149 4.844 10.228 1.00 93.12 95 ASP A N 1
ATOM 803 C CA . ASP A 1 95 ? -7.163 4.226 9.339 1.00 93.12 95 ASP A CA 1
ATOM 804 C C . ASP A 1 95 ? -7.858 3.346 8.291 1.00 93.12 95 ASP A C 1
ATOM 806 O O . ASP A 1 95 ? -7.546 3.444 7.105 1.00 93.12 95 ASP A O 1
ATOM 810 N N . ILE A 1 96 ? -8.843 2.540 8.711 1.00 93.69 96 ILE A N 1
ATOM 811 C CA . ILE A 1 96 ? -9.653 1.723 7.795 1.00 93.69 96 ILE A CA 1
ATOM 812 C C . ILE A 1 96 ? -10.377 2.612 6.784 1.00 93.69 96 ILE A C 1
ATOM 814 O O . ILE A 1 96 ? -10.254 2.371 5.587 1.00 93.69 96 ILE A O 1
ATOM 818 N N . ASP A 1 97 ? -11.080 3.653 7.238 1.00 94.25 97 ASP A N 1
ATOM 819 C CA . ASP A 1 97 ? -11.769 4.602 6.355 1.00 94.25 97 ASP A CA 1
ATOM 820 C C . ASP A 1 97 ? -10.793 5.201 5.325 1.00 94.25 97 ASP A C 1
ATOM 822 O O . ASP A 1 97 ? -11.040 5.139 4.120 1.00 94.25 97 ASP A O 1
ATOM 826 N N . ALA A 1 98 ? -9.621 5.661 5.775 1.00 94.06 98 ALA A N 1
ATOM 827 C CA . ALA A 1 98 ? -8.594 6.225 4.901 1.00 94.06 98 ALA A CA 1
ATOM 828 C C . ALA A 1 98 ? -8.032 5.220 3.878 1.00 94.06 98 ALA A C 1
ATOM 830 O O . ALA A 1 98 ? -7.668 5.612 2.764 1.00 94.06 98 ALA A O 1
ATOM 831 N N . ALA A 1 99 ? -7.929 3.935 4.229 1.00 94.94 99 ALA A N 1
ATOM 832 C CA . ALA A 1 99 ? -7.517 2.902 3.285 1.00 94.94 99 ALA A CA 1
ATOM 833 C C . ALA A 1 99 ? -8.614 2.581 2.267 1.00 94.94 99 ALA A C 1
ATOM 835 O O . ALA A 1 99 ? -8.325 2.493 1.071 1.00 94.94 99 ALA A O 1
ATOM 836 N N . MET A 1 100 ? -9.866 2.471 2.715 1.00 94.31 100 MET A N 1
ATOM 837 C CA . MET A 1 100 ? -11.012 2.243 1.834 1.00 94.31 100 MET A CA 1
ATOM 838 C C . MET A 1 100 ? -11.179 3.389 0.825 1.00 94.31 100 MET A C 1
ATOM 840 O O . MET A 1 100 ? -11.389 3.127 -0.358 1.00 94.31 100 MET A O 1
ATOM 844 N N . ASP A 1 101 ? -10.965 4.643 1.237 1.00 94.81 101 ASP A N 1
ATOM 845 C CA . ASP A 1 101 ? -11.001 5.825 0.357 1.00 94.81 101 ASP A CA 1
ATOM 846 C C . ASP A 1 101 ? -9.929 5.810 -0.748 1.00 94.81 101 ASP A C 1
ATOM 848 O O . ASP A 1 101 ? -10.078 6.438 -1.807 1.00 94.81 101 ASP A O 1
ATOM 852 N N . LYS A 1 102 ? -8.830 5.080 -0.520 1.00 95.50 102 LYS A N 1
ATOM 853 C CA . LYS A 1 102 ? -7.772 4.844 -1.513 1.00 95.50 102 LYS A CA 1
ATOM 854 C C . LYS A 1 102 ? -8.121 3.711 -2.485 1.00 95.50 102 LYS A C 1
ATOM 856 O O . LYS A 1 102 ? -7.399 3.538 -3.463 1.00 95.50 102 LYS A O 1
ATOM 861 N N . GLY A 1 103 ? -9.222 2.991 -2.266 1.00 94.56 103 GLY A N 1
ATOM 862 C CA . GLY A 1 103 ? -9.748 1.978 -3.181 1.00 94.56 103 GLY A CA 1
ATOM 863 C C . GLY A 1 103 ? -9.133 0.587 -3.028 1.00 94.56 103 GLY A C 1
ATOM 864 O O . GLY A 1 103 ? -9.125 -0.163 -4.007 1.00 94.56 103 GLY A O 1
ATOM 865 N N . VAL A 1 104 ? -8.617 0.248 -1.840 1.00 96.50 104 VAL A N 1
ATOM 866 C CA . VAL A 1 104 ? -8.106 -1.104 -1.540 1.00 96.50 104 VAL A CA 1
ATOM 867 C C . VAL A 1 104 ? -9.194 -2.168 -1.652 1.00 96.50 104 VAL A C 1
ATOM 869 O O . VAL A 1 104 ? -10.379 -1.879 -1.500 1.00 96.50 104 VAL A O 1
ATOM 872 N N . ASP A 1 105 ? -8.776 -3.403 -1.901 1.00 95.69 105 ASP A N 1
ATOM 873 C CA . ASP A 1 105 ? -9.639 -4.587 -1.892 1.00 95.69 105 ASP A CA 1
ATOM 874 C C . ASP A 1 105 ? -9.741 -5.204 -0.492 1.00 95.69 105 ASP A C 1
ATOM 876 O O . ASP A 1 105 ? -10.712 -5.890 -0.182 1.00 95.69 105 ASP A O 1
ATOM 880 N N . GLY A 1 106 ? -8.771 -4.918 0.383 1.00 93.81 106 GLY A N 1
ATOM 881 C CA . GLY A 1 106 ? -8.829 -5.329 1.777 1.00 93.81 106 GLY A CA 1
ATOM 882 C C . GLY A 1 106 ? -7.865 -4.582 2.692 1.00 93.81 106 GLY A C 1
ATOM 883 O O . GLY A 1 106 ? -6.985 -3.829 2.265 1.00 93.81 106 GLY A O 1
ATOM 884 N N . VAL A 1 107 ? -8.054 -4.816 3.985 1.00 95.06 107 VAL A N 1
ATOM 885 C CA . VAL A 1 107 ? -7.299 -4.201 5.076 1.00 95.06 107 VAL A CA 1
ATOM 886 C C . VAL A 1 107 ? -6.801 -5.280 6.034 1.00 95.06 107 VAL A C 1
ATOM 888 O O . VAL A 1 107 ? -7.506 -6.250 6.297 1.00 95.06 107 VAL A O 1
ATOM 891 N N . MET A 1 108 ? -5.592 -5.107 6.561 1.00 94.31 108 MET A N 1
ATOM 892 C CA . MET A 1 108 ? -4.992 -5.971 7.577 1.00 94.31 108 MET A CA 1
ATOM 893 C C . MET A 1 108 ? -4.802 -5.175 8.871 1.00 94.31 108 MET A C 1
ATOM 895 O O . MET A 1 108 ? -4.200 -4.095 8.876 1.00 94.31 108 MET A O 1
ATOM 899 N N . THR A 1 109 ? -5.338 -5.714 9.963 1.00 93.06 109 THR A N 1
ATOM 900 C CA . THR A 1 109 ? -5.389 -5.081 11.283 1.00 93.06 109 THR A CA 1
ATOM 901 C C . THR A 1 109 ? -5.033 -6.087 12.369 1.00 93.06 109 THR A C 1
ATOM 903 O O . THR A 1 109 ? -5.346 -7.270 12.234 1.00 93.06 109 THR A O 1
ATOM 906 N N . ASP A 1 110 ? -4.455 -5.602 13.465 1.00 91.12 110 ASP A N 1
ATOM 907 C CA . ASP A 1 110 ? -4.242 -6.399 14.677 1.00 91.12 110 ASP A CA 1
ATOM 908 C C . ASP A 1 110 ? -5.514 -6.466 15.550 1.00 91.12 110 ASP A C 1
ATOM 910 O O . ASP A 1 110 ? -5.546 -7.167 16.558 1.00 91.12 110 ASP A O 1
ATOM 914 N N . SER A 1 111 ? -6.579 -5.739 15.177 1.00 91.25 111 SER A N 1
ATOM 915 C CA . SER A 1 111 ? -7.866 -5.704 15.884 1.00 91.25 111 SER A CA 1
ATOM 916 C C . SER A 1 111 ? -9.001 -6.264 15.009 1.00 91.25 111 SER A C 1
ATOM 918 O O . SER A 1 111 ? -9.782 -5.501 14.427 1.00 91.25 111 SER A O 1
ATOM 920 N N . PRO A 1 112 ? -9.126 -7.602 14.887 1.00 90.94 112 PRO A N 1
ATOM 921 C CA . PRO A 1 112 ? -10.140 -8.221 14.033 1.00 90.94 112 PRO A CA 1
ATOM 922 C C . PRO A 1 112 ? -11.571 -7.885 14.476 1.00 90.94 112 PRO A C 1
ATOM 924 O O . PRO A 1 112 ? -12.423 -7.644 13.626 1.00 90.94 112 PRO A O 1
ATOM 927 N N . GLU A 1 113 ? -11.836 -7.786 15.784 1.00 92.38 113 GLU A N 1
ATOM 928 C CA . GLU A 1 113 ? -13.153 -7.404 16.322 1.00 92.38 113 GLU A CA 1
ATOM 929 C C . GLU A 1 113 ? -13.610 -6.029 15.816 1.00 92.38 113 GLU A C 1
ATOM 931 O O . GLU A 1 113 ? -14.766 -5.844 15.428 1.00 92.38 113 GLU A O 1
ATOM 936 N N . MET A 1 114 ? -12.684 -5.066 15.760 1.00 92.38 114 MET A N 1
ATOM 937 C CA . MET A 1 114 ? -12.955 -3.720 15.264 1.00 92.38 114 MET A CA 1
ATOM 938 C C . MET A 1 114 ? -13.277 -3.731 13.767 1.00 92.38 114 MET A C 1
ATOM 940 O O . MET A 1 114 ? -14.226 -3.067 13.344 1.00 92.38 114 MET A O 1
ATOM 944 N N . LEU A 1 115 ? -12.553 -4.529 12.974 1.00 92.56 115 LEU A N 1
ATOM 945 C CA . LEU A 1 115 ? -12.827 -4.693 11.546 1.00 92.56 115 LEU A CA 1
ATOM 946 C C . LEU A 1 115 ? -14.175 -5.380 11.290 1.00 92.56 115 LEU A C 1
ATOM 948 O O . LEU A 1 115 ? -14.935 -4.917 10.441 1.00 92.56 115 LEU A O 1
ATOM 952 N N . VAL A 1 116 ? -14.514 -6.429 12.043 1.00 92.44 116 VAL A N 1
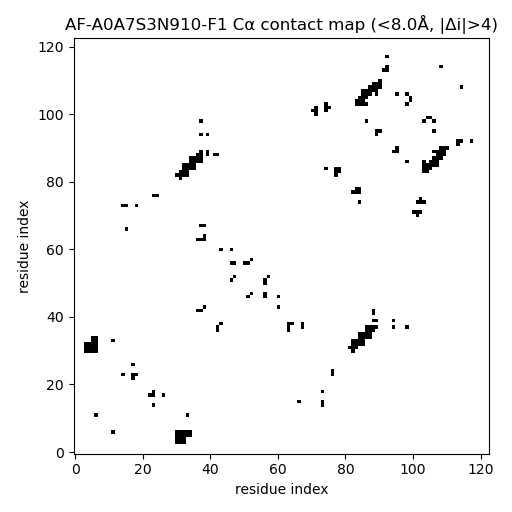ATOM 953 C CA . VAL A 1 116 ? -15.829 -7.088 11.951 1.00 92.44 116 VAL A CA 1
ATOM 954 C C . VAL A 1 116 ? -16.944 -6.091 12.266 1.00 92.44 116 VAL A C 1
ATOM 956 O O . VAL A 1 116 ? -17.889 -5.954 11.489 1.00 92.44 116 VAL A O 1
ATOM 959 N N . GLY A 1 117 ? -16.804 -5.327 13.354 1.00 92.50 117 GLY A N 1
ATOM 960 C CA . GLY A 1 117 ? -17.762 -4.283 13.717 1.00 92.50 117 GLY A CA 1
ATOM 961 C C . GLY A 1 117 ? -17.859 -3.154 12.685 1.00 92.50 117 GLY A C 1
ATOM 962 O O . GLY A 1 117 ? -18.930 -2.572 12.511 1.00 92.50 117 GLY A O 1
ATOM 963 N N . TYR A 1 118 ? -16.768 -2.840 11.983 1.00 90.88 118 TYR A N 1
ATOM 964 C CA . TYR A 1 118 ? -16.764 -1.877 10.882 1.00 90.88 118 TYR A CA 1
ATOM 965 C C . TYR A 1 118 ? -17.552 -2.390 9.672 1.00 90.88 118 TYR A C 1
ATOM 967 O O . TYR A 1 118 ? -18.408 -1.674 9.155 1.00 90.88 118 TYR A O 1
ATOM 975 N N . VAL A 1 119 ? -17.291 -3.630 9.245 1.00 89.44 119 VAL A N 1
ATOM 976 C CA . VAL A 1 119 ? -17.956 -4.250 8.089 1.00 89.44 119 VAL A CA 1
ATOM 977 C C . VAL A 1 119 ? -19.450 -4.433 8.353 1.00 89.44 119 VAL A C 1
ATOM 979 O O . VAL A 1 119 ? -20.256 -4.055 7.508 1.00 89.44 119 VAL A O 1
ATOM 982 N N . ALA A 1 120 ? -19.830 -4.914 9.541 1.00 90.88 120 ALA A N 1
ATOM 983 C CA . ALA A 1 120 ? -21.230 -5.132 9.910 1.00 90.88 120 ALA A CA 1
ATOM 984 C C . ALA A 1 120 ? -22.072 -3.843 9.940 1.00 90.88 120 ALA A C 1
ATOM 986 O O . ALA A 1 120 ? -23.273 -3.899 9.722 1.00 90.88 120 ALA A O 1
ATOM 987 N N . LYS A 1 121 ? -21.462 -2.679 10.208 1.00 84.12 121 LYS A N 1
ATOM 988 C CA . LYS A 1 121 ? -22.153 -1.373 10.212 1.00 84.12 121 LYS A CA 1
ATOM 989 C C . LYS A 1 121 ? -22.279 -0.729 8.829 1.00 84.12 121 LYS A C 1
ATOM 991 O O . LYS A 1 121 ? -22.961 0.285 8.711 1.00 84.12 121 LYS A O 1
ATOM 996 N N . LYS A 1 122 ? -21.536 -1.222 7.835 1.00 72.06 122 LYS A N 1
ATOM 997 C CA . LYS A 1 122 ? -21.468 -0.651 6.478 1.00 72.06 122 LYS A CA 1
ATOM 998 C C . LYS A 1 122 ? -22.315 -1.438 5.465 1.00 72.06 122 LYS A C 1
ATOM 1000 O O . LYS A 1 122 ? -22.483 -0.957 4.347 1.00 72.06 122 LYS A O 1
ATOM 1005 N N . GLN A 1 123 ? -22.790 -2.625 5.850 1.00 53.22 123 GLN A N 1
ATOM 1006 C CA . GLN A 1 123 ? -23.831 -3.392 5.156 1.00 53.22 123 GLN A CA 1
ATOM 1007 C C . GLN A 1 123 ? -25.212 -2.885 5.568 1.00 53.22 123 GLN A C 1
ATOM 1009 O O . GLN A 1 123 ? -26.094 -2.871 4.685 1.00 53.22 123 GLN A O 1
#

InterPro domains:
  IPR017946 PLC-like phosphodiesterase, TIM beta/alpha-barrel domain superfamily [G3DSA:3.20.20.190] (12-123)
  IPR017946 PLC-like phosphodiesterase, TIM beta/alpha-barrel domain superfamily [SSF51695] (2-118)
  IPR030395 Glycerophosphodiester phosphodiesterase domain [PS51704] (1-119)
  IPR052271 Glycerophosphoryl Diester Phosphodiesterase-Related [PTHR42758] (1-122)

Secondary structure (DSSP, 8-state):
-PPPPBPPHHHHHHHHHHHHTT-GGGS----SEEEEE---HHHHHHHHHHH-SSHHHHHHHHHHHHHHHHHHHHHHHHHTTT-EEEEE---SHHHHHHHHHTT-SEEE-S-HHHHHHHHHTT-

Radius of gyration: 15.1 Å; Cα contacts (8 Å, |Δi|>4): 136; chains: 1; bounding box: 43×35×38 Å

pLDDT: mean 92.34, std 6.03, range [52.0, 96.94]

Mean predicted aligned error: 3.97 Å

Organism: NCBI:txid151035

Nearest PDB structures (foldseek):
  5t91-assembly1_A  TM=4.704E-01  e=1.137E-02  Bacillus subtilis subsp. subtilis str. 168
  4r3u-assembly1_C  TM=4.975E-01  e=4.298E-02  Aquincola tertiaricarbonis
  6oxd-assembly1_A  TM=5.469E-01  e=5.408E-01  Mycobacterium tuberculosis
  8dyl-assembly1_B  TM=4.089E-01  e=2.229E-01  Homo sapiens